Protein AF-A0A4Q4VT59-F1 (afdb_monomer)

Radius of gyration: 18.09 Å; Cα contacts (8 Å, |Δi|>4): 186; chains: 1; bounding box: 45×35×47 Å

Sequence (153 aa):
MHVLPLGYLKALKRHYEKRGMLLIADEAQTGVGRNGDIMTIMHEGVIHRVCTEKDYCFYTTHVNDPLPAAVGDKVLEVAIHDNLIWLHRRHPGEGSLMAGVEIVADRDTKAPAIELAQRLADRAYELGVWANLPAHPAFSGTLRIAPPITITR

Mean predicted aligned error: 8.21 Å

Structure (mmCIF, N/CA/C/O backbone):
data_AF-A0A4Q4VT59-F1
#
_entry.id   AF-A0A4Q4VT59-F1
#
loop_
_atom_site.group_PDB
_atom_site.id
_atom_site.type_symbol
_atom_site.label_atom_id
_atom_site.label_alt_id
_atom_site.label_comp_id
_atom_site.label_asym_id
_atom_site.label_entity_id
_atom_site.label_seq_id
_atom_site.pdbx_PDB_ins_code
_atom_site.Cartn_x
_atom_site.Cartn_y
_atom_site.Cartn_z
_atom_site.occupancy
_atom_site.B_iso_or_equiv
_atom_site.auth_seq_id
_atom_site.auth_comp_id
_atom_site.auth_asym_id
_atom_site.auth_atom_id
_atom_site.pdbx_PDB_model_num
ATOM 1 N N . MET A 1 1 ? -1.684 -4.677 -10.946 1.00 53.00 1 MET A N 1
ATOM 2 C CA . MET A 1 1 ? -2.237 -4.268 -9.617 1.00 53.00 1 MET A CA 1
ATOM 3 C C . MET A 1 1 ? -3.716 -3.936 -9.764 1.00 53.00 1 MET A C 1
ATOM 5 O O . MET A 1 1 ? -4.044 -2.983 -10.458 1.00 53.00 1 MET A O 1
ATOM 9 N N . HIS A 1 2 ? -4.615 -4.723 -9.169 1.00 63.25 2 HIS A N 1
ATOM 10 C CA . HIS A 1 2 ? -6.057 -4.504 -9.321 1.00 63.25 2 HIS A CA 1
ATOM 11 C C . HIS A 1 2 ? -6.594 -3.567 -8.238 1.00 63.25 2 HIS A C 1
ATOM 13 O O . HIS A 1 2 ? -6.478 -3.855 -7.049 1.00 63.25 2 HIS A O 1
ATOM 19 N N . VAL A 1 3 ? -7.204 -2.459 -8.657 1.00 72.94 3 VAL A N 1
ATOM 20 C CA . VAL A 1 3 ? -8.032 -1.630 -7.774 1.00 72.94 3 VAL A CA 1
ATOM 21 C C . VAL A 1 3 ? -9.364 -2.348 -7.573 1.00 72.94 3 VAL A C 1
ATOM 23 O O . VAL A 1 3 ? -9.945 -2.864 -8.530 1.00 72.94 3 VAL A O 1
ATOM 26 N N . LEU A 1 4 ? -9.838 -2.410 -6.328 1.00 76.88 4 LEU A N 1
ATOM 27 C CA . LEU A 1 4 ? -11.121 -3.036 -6.021 1.00 76.88 4 LEU A CA 1
ATOM 28 C C . LEU A 1 4 ? -12.260 -2.293 -6.743 1.00 76.88 4 LEU A C 1
ATOM 30 O O . LEU A 1 4 ? -12.280 -1.060 -6.727 1.00 76.88 4 LEU A O 1
ATOM 34 N N . PRO A 1 5 ? -13.228 -3.006 -7.347 1.00 81.94 5 PRO A N 1
ATOM 35 C CA . PRO A 1 5 ? -14.402 -2.370 -7.929 1.00 81.94 5 PRO A CA 1
ATOM 36 C C . PRO A 1 5 ? -15.185 -1.564 -6.889 1.00 81.94 5 PRO A C 1
ATOM 38 O O . PRO A 1 5 ? -15.247 -1.934 -5.712 1.00 81.94 5 PRO A O 1
ATOM 41 N N . LEU A 1 6 ? -15.843 -0.493 -7.336 1.00 77.69 6 LEU A N 1
ATOM 42 C CA . LEU A 1 6 ? -16.653 0.353 -6.463 1.00 77.69 6 LEU A CA 1
ATOM 43 C C . LEU A 1 6 ? -17.716 -0.475 -5.717 1.00 77.69 6 LEU A C 1
ATOM 45 O O . LEU A 1 6 ? -18.456 -1.251 -6.323 1.00 77.69 6 LEU A O 1
ATOM 49 N N . GLY A 1 7 ? -17.803 -0.308 -4.394 1.00 77.12 7 GLY A N 1
ATOM 50 C CA . GLY A 1 7 ? -18.779 -1.004 -3.555 1.00 77.12 7 GLY A CA 1
ATOM 51 C C . GLY A 1 7 ? -18.428 -2.458 -3.214 1.00 77.12 7 GLY A C 1
ATOM 52 O O . GLY A 1 7 ? -19.201 -3.107 -2.499 1.00 77.12 7 GLY A O 1
ATOM 53 N N . TYR A 1 8 ? -17.272 -2.968 -3.656 1.00 82.44 8 TYR A N 1
ATOM 54 C CA . TYR A 1 8 ? -16.779 -4.297 -3.285 1.00 82.44 8 TYR A CA 1
ATOM 55 C C . TYR A 1 8 ? -16.643 -4.442 -1.762 1.00 82.44 8 TYR A C 1
ATOM 57 O O . TYR A 1 8 ? -17.190 -5.375 -1.172 1.00 82.44 8 TYR A O 1
ATOM 65 N N . LEU A 1 9 ? -16.000 -3.476 -1.094 1.00 79.94 9 LEU A N 1
ATOM 66 C CA . LEU A 1 9 ? -15.811 -3.494 0.363 1.00 79.94 9 LEU A CA 1
ATOM 67 C C . LEU A 1 9 ? -17.145 -3.394 1.116 1.00 79.94 9 LEU A C 1
ATOM 69 O O . LEU A 1 9 ? -17.364 -4.098 2.104 1.00 79.94 9 LEU A O 1
ATOM 73 N N . LYS A 1 10 ? -18.093 -2.600 0.602 1.00 79.44 10 LYS A N 1
ATOM 74 C CA . LYS A 1 10 ? -19.461 -2.527 1.136 1.00 79.44 10 LYS A CA 1
ATOM 75 C C . LYS A 1 10 ? -20.199 -3.864 1.021 1.00 79.44 10 LYS A C 1
ATOM 77 O O . LYS A 1 10 ? -20.945 -4.247 1.925 1.00 79.44 10 LYS A O 1
ATOM 82 N N . ALA A 1 11 ? -20.032 -4.585 -0.088 1.00 84.19 11 ALA A N 1
ATOM 83 C CA . ALA A 1 11 ? -20.585 -5.929 -0.246 1.00 84.19 11 ALA A CA 1
ATOM 84 C C . ALA A 1 11 ? -19.936 -6.918 0.734 1.00 84.19 11 ALA A C 1
ATOM 86 O O . ALA A 1 11 ? -20.655 -7.644 1.425 1.00 84.19 11 ALA A O 1
ATOM 87 N N . LEU A 1 12 ? -18.609 -6.875 0.866 1.00 83.88 12 LEU A N 1
ATOM 88 C CA . LEU A 1 12 ? -17.850 -7.714 1.789 1.00 83.88 12 LEU A CA 1
ATOM 89 C C . LEU A 1 12 ? -18.305 -7.516 3.243 1.00 83.88 12 LEU A C 1
ATOM 91 O O . LEU A 1 12 ? -18.649 -8.491 3.913 1.00 83.88 12 LEU A O 1
ATOM 95 N N . LYS A 1 13 ? -18.438 -6.262 3.703 1.00 82.19 13 LYS A N 1
ATOM 96 C CA . LYS A 1 13 ? -18.921 -5.938 5.057 1.00 82.19 13 LYS A CA 1
ATOM 97 C C . LYS A 1 13 ? -20.278 -6.570 5.362 1.00 82.19 13 LYS A C 1
ATOM 99 O O . LYS A 1 13 ? -20.435 -7.195 6.409 1.00 82.19 13 LYS A O 1
ATOM 104 N N . ARG A 1 14 ? -21.237 -6.475 4.433 1.00 82.75 14 ARG A N 1
ATOM 105 C CA . ARG A 1 14 ? -22.578 -7.071 4.596 1.00 82.75 14 ARG A CA 1
ATOM 106 C C . ARG A 1 14 ? -22.525 -8.589 4.747 1.00 82.75 14 ARG A C 1
ATOM 108 O O . ARG A 1 14 ? -23.319 -9.170 5.483 1.00 82.75 14 ARG A O 1
ATOM 115 N N . HIS A 1 15 ? -21.612 -9.254 4.045 1.00 87.88 15 HIS A N 1
ATOM 116 C CA . HIS A 1 15 ? -21.435 -10.699 4.176 1.00 87.88 15 HIS A CA 1
ATOM 117 C C . HIS A 1 15 ? -20.803 -11.100 5.509 1.00 87.88 15 HIS A C 1
ATOM 119 O O . HIS A 1 15 ? -21.153 -12.160 6.030 1.00 87.88 15 HIS A O 1
ATOM 125 N N . TYR A 1 16 ? -19.915 -10.272 6.052 1.00 84.19 16 TYR A N 1
ATOM 126 C CA . TYR A 1 16 ? -19.271 -10.505 7.342 1.00 84.19 16 TYR A CA 1
ATOM 127 C C . TYR A 1 16 ? -20.262 -10.308 8.493 1.00 84.19 16 TYR A C 1
ATOM 129 O O . TYR A 1 16 ? -20.369 -11.170 9.361 1.00 84.19 16 TYR A O 1
ATOM 137 N N . GLU A 1 17 ? -21.080 -9.251 8.441 1.00 83.44 17 GLU A N 1
ATOM 138 C CA . GLU A 1 17 ? -22.139 -8.989 9.430 1.00 83.44 17 GLU A CA 1
ATOM 139 C C . GLU A 1 17 ? -23.135 -10.142 9.539 1.00 83.44 17 GLU A C 1
ATOM 141 O O . GLU A 1 17 ? -23.422 -10.605 10.638 1.00 83.44 17 GLU A O 1
ATOM 146 N N . LYS A 1 18 ? -23.601 -10.671 8.398 1.00 91.44 18 LYS A N 1
ATOM 147 C CA . LYS A 1 18 ? -24.506 -11.834 8.357 1.00 91.44 18 LYS A CA 1
ATOM 148 C C . LYS A 1 18 ? -23.938 -13.079 9.044 1.00 91.44 18 LYS A C 1
ATOM 150 O O . LYS A 1 18 ? -24.696 -13.988 9.360 1.00 91.44 18 LYS A O 1
ATOM 155 N N . ARG A 1 19 ? -22.618 -13.142 9.221 1.00 94.50 19 ARG A N 1
ATOM 156 C CA . ARG A 1 19 ? -21.892 -14.276 9.802 1.00 94.50 19 ARG A CA 1
ATOM 157 C C . ARG A 1 19 ? -21.354 -13.979 11.202 1.00 94.50 19 ARG A C 1
ATOM 159 O O . ARG A 1 19 ? -20.652 -14.816 11.751 1.00 94.50 19 ARG A O 1
ATOM 166 N N . GLY A 1 20 ? -21.639 -12.799 11.762 1.00 87.62 20 GLY A N 1
ATOM 167 C CA . GLY A 1 20 ? -21.060 -12.370 13.038 1.00 87.62 20 GLY A CA 1
ATOM 168 C C . GLY A 1 20 ? -19.537 -12.190 12.990 1.00 87.62 20 GLY A C 1
ATOM 169 O O . GLY A 1 20 ? -18.877 -12.320 14.015 1.00 87.62 20 GLY A O 1
ATOM 170 N N . MET A 1 21 ? -18.965 -11.924 11.810 1.00 83.56 21 MET A N 1
ATOM 171 C CA . MET A 1 21 ? -17.520 -11.777 11.605 1.00 83.56 21 MET A CA 1
ATOM 172 C C . MET A 1 21 ? -17.090 -10.306 11.581 1.00 83.56 21 MET A C 1
ATOM 174 O O . MET A 1 21 ? -17.821 -9.429 11.114 1.00 83.56 21 MET A O 1
ATOM 178 N N . LEU A 1 22 ? -15.859 -10.048 12.028 1.00 76.44 22 LEU A N 1
ATOM 179 C CA . LEU A 1 22 ? -15.222 -8.733 11.960 1.00 76.44 22 LEU A CA 1
ATOM 180 C C . LEU A 1 22 ? -14.544 -8.525 10.605 1.00 76.44 22 LEU A C 1
ATOM 182 O O . LEU A 1 22 ? -13.832 -9.403 10.121 1.00 76.44 22 LEU A O 1
ATOM 186 N N . LEU A 1 23 ? -14.752 -7.351 10.004 1.00 77.44 23 LEU A N 1
ATOM 187 C CA . LEU A 1 23 ? -13.973 -6.900 8.853 1.00 77.44 23 LEU A CA 1
ATOM 188 C C . LEU A 1 23 ? -12.811 -6.053 9.369 1.00 77.44 23 LEU A C 1
ATOM 190 O O . LEU A 1 23 ? -13.042 -5.001 9.961 1.00 77.44 23 LEU A O 1
ATOM 194 N N . ILE A 1 24 ? -11.590 -6.515 9.123 1.00 76.56 24 ILE A N 1
ATOM 195 C CA . ILE A 1 24 ? -10.359 -5.784 9.416 1.00 76.56 24 ILE A CA 1
ATOM 196 C C . ILE A 1 24 ? -9.791 -5.311 8.080 1.00 76.56 24 ILE A C 1
ATOM 198 O O . ILE A 1 24 ? -9.626 -6.118 7.164 1.00 76.56 24 ILE A O 1
ATOM 202 N N . ALA A 1 25 ? -9.518 -4.014 7.966 1.00 77.25 25 ALA A N 1
ATOM 203 C CA . ALA A 1 25 ? -8.787 -3.449 6.842 1.00 77.25 25 ALA A CA 1
ATOM 204 C C . ALA A 1 25 ? -7.369 -3.114 7.295 1.00 77.25 25 ALA A C 1
ATOM 206 O O . ALA A 1 25 ? -7.182 -2.306 8.204 1.00 77.25 25 ALA A O 1
ATOM 207 N N . ASP A 1 26 ? -6.384 -3.755 6.673 1.00 78.06 26 ASP A N 1
ATOM 208 C CA . ASP A 1 26 ? -4.983 -3.437 6.907 1.00 78.06 26 ASP A CA 1
ATOM 209 C C . ASP A 1 26 ? -4.555 -2.301 5.980 1.00 78.06 26 ASP A C 1
ATOM 211 O O . ASP A 1 26 ? -4.453 -2.454 4.763 1.00 78.06 26 ASP A O 1
ATOM 215 N N . GLU A 1 27 ? -4.338 -1.142 6.584 1.00 78.38 27 GLU A N 1
ATOM 216 C CA . GLU A 1 27 ? -4.004 0.098 5.898 1.00 78.38 27 GLU A CA 1
ATOM 217 C C . GLU A 1 27 ? -2.574 0.555 6.185 1.00 78.38 27 GLU A C 1
ATOM 219 O O . GLU A 1 27 ? -2.257 1.734 6.038 1.00 78.38 27 GLU A O 1
ATOM 224 N N . ALA A 1 28 ? -1.679 -0.373 6.542 1.00 77.44 28 ALA A N 1
ATOM 225 C CA . ALA A 1 28 ? -0.264 -0.062 6.738 1.00 77.44 28 ALA A CA 1
ATOM 226 C C . ALA A 1 28 ? 0.362 0.650 5.521 1.00 77.44 28 ALA A C 1
ATOM 228 O O . ALA A 1 28 ? 1.234 1.502 5.677 1.00 77.44 28 ALA A O 1
ATOM 229 N N . GLN A 1 29 ? -0.099 0.332 4.304 1.00 77.00 29 GLN A N 1
ATOM 230 C CA . GLN A 1 29 ? 0.387 0.969 3.077 1.00 77.00 29 GLN A CA 1
ATOM 231 C C . GLN A 1 29 ? -0.488 2.139 2.605 1.00 77.00 29 GLN A C 1
ATOM 233 O O . GLN A 1 29 ? 0.031 3.090 2.023 1.00 77.00 29 GLN A O 1
ATOM 238 N N . THR A 1 30 ? -1.807 2.043 2.777 1.00 80.31 30 THR A N 1
ATOM 239 C CA . THR A 1 30 ? -2.804 2.927 2.148 1.00 80.31 30 THR A CA 1
ATOM 240 C C . THR A 1 30 ? -3.326 4.028 3.069 1.00 80.31 30 THR A C 1
ATOM 242 O O . THR A 1 30 ? -3.992 4.946 2.593 1.00 80.31 30 THR A O 1
ATOM 245 N N . GLY A 1 31 ? -3.029 3.959 4.366 1.00 80.50 31 GLY A N 1
ATOM 246 C CA . GLY A 1 31 ? -3.421 4.966 5.342 1.00 80.50 31 GLY A CA 1
ATOM 247 C C . GLY A 1 31 ? -2.528 6.208 5.341 1.00 80.50 31 GLY A C 1
ATOM 248 O O . GLY A 1 31 ? -1.674 6.414 4.476 1.00 80.50 31 GLY A O 1
ATOM 249 N N . VAL A 1 32 ? -2.731 7.044 6.353 1.00 81.94 32 VAL A N 1
ATOM 250 C CA . VAL A 1 32 ? -1.976 8.269 6.653 1.00 81.94 32 VAL A CA 1
ATOM 251 C C . VAL A 1 32 ? -1.921 9.250 5.474 1.00 81.94 32 VAL A C 1
ATOM 253 O O . VAL A 1 32 ? -0.869 9.777 5.118 1.00 81.94 32 VAL A O 1
ATOM 256 N N . GLY A 1 33 ? -3.061 9.487 4.819 1.00 78.50 33 GLY A N 1
ATOM 257 C CA . GLY A 1 33 ? -3.155 10.483 3.743 1.00 78.50 33 GLY A CA 1
ATOM 258 C C . GLY A 1 33 ? -2.657 10.020 2.379 1.00 78.50 33 GLY A C 1
ATOM 259 O O . GLY A 1 33 ? -2.743 10.782 1.419 1.00 78.50 33 GLY A O 1
ATOM 260 N N . ARG A 1 34 ? -2.163 8.783 2.262 1.00 83.19 34 ARG A N 1
ATOM 261 C CA . ARG A 1 34 ? -1.580 8.236 1.029 1.00 83.19 34 ARG A CA 1
ATOM 262 C C . ARG A 1 34 ? -2.496 8.350 -0.192 1.00 83.19 34 ARG A C 1
ATOM 264 O O . ARG A 1 34 ? -2.005 8.578 -1.296 1.00 83.19 34 ARG A O 1
ATOM 271 N N . ASN A 1 35 ? -3.800 8.179 0.011 1.00 79.88 35 ASN A N 1
ATOM 272 C CA . ASN A 1 35 ? -4.816 8.199 -1.042 1.00 79.88 35 ASN A CA 1
ATOM 273 C C . ASN A 1 35 ? -5.783 9.394 -0.927 1.00 79.88 35 ASN A C 1
ATOM 275 O O . ASN A 1 35 ? -6.887 9.333 -1.453 1.00 79.88 35 ASN A O 1
ATOM 279 N N . GLY A 1 36 ? -5.395 10.470 -0.232 1.00 76.62 36 GLY A N 1
ATOM 280 C CA . GLY A 1 36 ? -6.201 11.695 -0.109 1.00 76.62 36 GLY A CA 1
ATOM 281 C C . GLY A 1 36 ? -7.100 11.777 1.131 1.00 76.62 36 GLY A C 1
ATOM 282 O O . GLY A 1 36 ? -7.475 12.880 1.534 1.00 76.62 36 GLY A O 1
ATOM 283 N N . ASP A 1 37 ? -7.395 10.653 1.782 1.00 76.94 37 ASP A N 1
ATOM 284 C CA . ASP A 1 37 ? -8.020 10.587 3.108 1.00 76.94 37 ASP A CA 1
ATOM 285 C C . ASP A 1 37 ? -7.055 10.016 4.150 1.00 76.94 37 ASP A C 1
ATOM 287 O O . ASP A 1 37 ? -6.077 9.346 3.810 1.00 76.94 37 ASP A O 1
ATOM 291 N N . ILE A 1 38 ? -7.334 10.273 5.436 1.00 76.69 38 ILE A N 1
ATOM 292 C CA . ILE A 1 38 ? -6.507 9.750 6.531 1.00 76.69 38 ILE A CA 1
ATOM 293 C C . ILE A 1 38 ? -6.405 8.226 6.467 1.00 76.69 38 ILE A C 1
ATOM 295 O O . ILE A 1 38 ? -5.309 7.715 6.617 1.00 76.69 38 ILE A O 1
ATOM 299 N N . MET A 1 39 ? -7.494 7.527 6.137 1.00 80.12 39 MET A N 1
ATOM 300 C CA . MET A 1 39 ? -7.520 6.093 5.832 1.00 80.12 39 MET A CA 1
ATOM 301 C C . MET A 1 39 ? -8.329 5.879 4.546 1.00 80.12 39 MET A C 1
ATOM 303 O O . MET A 1 39 ? -9.365 6.516 4.357 1.00 80.12 39 MET A O 1
ATOM 307 N N . THR A 1 40 ? -7.890 4.989 3.659 1.00 77.44 40 THR A N 1
ATOM 308 C CA . THR A 1 40 ? -8.515 4.752 2.343 1.00 77.44 40 THR A CA 1
ATOM 309 C C . THR A 1 40 ? -9.891 4.106 2.455 1.00 77.44 40 THR A C 1
ATOM 311 O O . THR A 1 40 ? -10.761 4.342 1.619 1.00 77.44 40 THR A O 1
ATOM 314 N N . ILE A 1 41 ? -10.142 3.327 3.508 1.00 75.69 41 ILE A N 1
ATOM 315 C CA . ILE A 1 41 ? -11.445 2.716 3.781 1.00 75.69 41 ILE A CA 1
ATOM 316 C C . ILE A 1 41 ? -12.547 3.772 3.958 1.00 75.69 41 ILE A C 1
ATOM 318 O O . ILE A 1 41 ? -13.725 3.486 3.743 1.00 75.69 41 ILE A O 1
ATOM 322 N N . MET A 1 42 ? -12.167 5.012 4.277 1.00 73.94 42 MET A N 1
ATOM 323 C CA . MET A 1 42 ? -13.074 6.153 4.379 1.00 73.94 42 MET A CA 1
ATOM 324 C C . MET A 1 42 ? -13.630 6.594 3.020 1.00 73.94 42 MET A C 1
ATOM 326 O O . MET A 1 42 ? -14.630 7.301 2.984 1.00 73.94 42 MET A O 1
ATOM 330 N N . HIS A 1 43 ? -13.067 6.144 1.895 1.00 76.06 43 HIS A N 1
ATOM 331 C CA . HIS A 1 43 ? -13.654 6.403 0.577 1.00 76.06 43 HIS A CA 1
ATOM 332 C C . HIS A 1 43 ? -15.031 5.723 0.424 1.00 76.06 43 HIS A C 1
ATOM 334 O O . HIS A 1 43 ? -15.851 6.125 -0.401 1.00 76.06 43 HIS A O 1
ATOM 340 N N . GLU A 1 44 ? -15.326 4.708 1.242 1.00 73.88 44 GLU A N 1
ATOM 341 C CA . GLU A 1 44 ? -16.643 4.084 1.312 1.00 73.88 44 GLU A CA 1
ATOM 342 C C . GLU A 1 44 ? -17.550 4.864 2.277 1.00 73.88 44 GLU A C 1
ATOM 344 O O . GLU A 1 44 ? -17.413 4.782 3.499 1.00 73.88 44 GLU A O 1
ATOM 349 N N . GLY A 1 45 ? -18.544 5.582 1.743 1.00 69.12 45 GLY A N 1
ATOM 350 C CA . GLY A 1 45 ? -19.349 6.539 2.521 1.00 69.12 45 GLY A CA 1
ATOM 351 C C . GLY A 1 45 ? -20.083 5.975 3.751 1.00 69.12 45 GLY A C 1
ATOM 352 O O . GLY A 1 45 ? -20.368 6.714 4.688 1.00 69.12 45 GLY A O 1
ATOM 353 N N . VAL A 1 46 ? -20.369 4.667 3.797 1.00 63.94 46 VAL A N 1
ATOM 354 C CA . VAL A 1 46 ? -20.942 4.028 5.002 1.00 63.94 46 VAL A CA 1
ATOM 355 C C . VAL A 1 46 ? -19.902 3.895 6.114 1.00 63.94 46 VAL A C 1
ATOM 357 O O . VAL A 1 46 ? -20.239 4.080 7.280 1.00 63.94 46 VAL A O 1
ATOM 360 N N . ILE A 1 47 ? -18.657 3.578 5.760 1.00 66.00 47 ILE A N 1
ATOM 361 C CA . ILE A 1 47 ? -17.563 3.400 6.716 1.00 66.00 47 ILE A CA 1
ATOM 362 C C . ILE A 1 47 ? -17.119 4.767 7.228 1.00 66.00 47 ILE A C 1
ATOM 364 O O . ILE A 1 47 ? -17.033 4.944 8.439 1.00 66.00 47 ILE A O 1
ATOM 368 N N . HIS A 1 48 ? -16.991 5.749 6.328 1.00 66.00 48 HIS A N 1
ATOM 369 C CA . HIS A 1 48 ? -16.737 7.143 6.690 1.00 66.00 48 HIS A CA 1
ATOM 370 C C . HIS A 1 48 ? -17.704 7.644 7.763 1.00 66.00 48 HIS A C 1
ATOM 372 O O . HIS A 1 48 ? -17.278 8.068 8.832 1.00 66.00 48 HIS A O 1
ATOM 378 N N . ARG A 1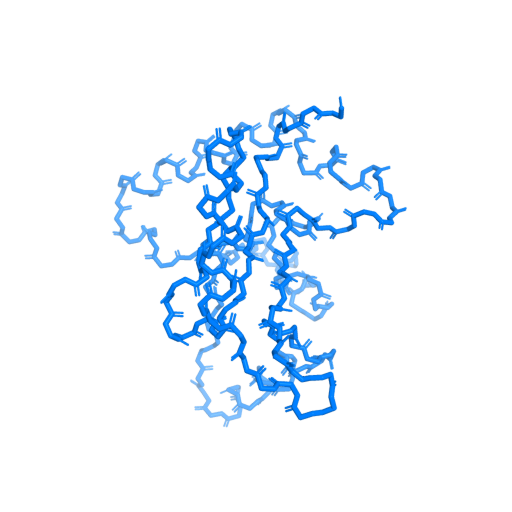 49 ? -19.016 7.511 7.514 1.00 66.69 49 ARG A N 1
ATOM 379 C CA . ARG A 1 49 ? -20.051 7.979 8.440 1.00 66.69 49 ARG A CA 1
ATOM 380 C C . ARG A 1 49 ? -19.942 7.323 9.816 1.00 66.69 49 ARG A C 1
ATOM 382 O O . ARG A 1 49 ? -19.975 8.022 10.819 1.00 66.69 49 ARG A O 1
ATOM 389 N N . VAL A 1 50 ? -19.806 5.996 9.867 1.00 65.69 50 VAL A N 1
ATOM 390 C CA . VAL A 1 50 ? -19.732 5.263 11.143 1.00 65.69 50 VAL A CA 1
ATOM 391 C C . VAL A 1 50 ? -18.477 5.641 11.931 1.00 65.69 50 VAL A C 1
ATOM 393 O O . VAL A 1 50 ? -18.553 5.777 13.148 1.00 65.69 50 VAL A O 1
ATOM 396 N N . CYS A 1 51 ? -17.342 5.829 11.257 1.00 63.84 51 CYS A N 1
ATOM 397 C CA . CYS A 1 51 ? -16.109 6.302 11.882 1.00 63.84 51 CYS A CA 1
ATOM 398 C C . CYS A 1 51 ? -16.270 7.703 12.470 1.00 63.84 51 CYS A C 1
ATOM 400 O O . CYS A 1 51 ? -15.920 7.916 13.626 1.00 63.84 51 CYS A O 1
ATOM 402 N N . THR A 1 52 ? -16.860 8.631 11.713 1.00 63.62 52 THR A N 1
ATOM 403 C CA . THR A 1 52 ? -17.118 9.999 12.177 1.00 63.62 52 THR A CA 1
ATOM 404 C C . THR A 1 52 ? -18.089 10.037 13.358 1.00 63.62 52 THR A C 1
ATOM 406 O O . THR A 1 52 ? -17.828 10.726 14.335 1.00 63.62 52 THR A O 1
ATOM 409 N N . GLU A 1 53 ? -19.191 9.283 13.307 1.00 67.56 53 GLU A N 1
ATOM 410 C CA . GLU A 1 53 ? -20.197 9.246 14.384 1.00 67.56 53 GLU A CA 1
ATOM 411 C C . GLU A 1 53 ? -19.659 8.649 15.692 1.00 67.56 53 GLU A C 1
ATOM 413 O O . GLU A 1 53 ? -20.163 8.968 16.767 1.00 67.56 53 GLU A O 1
ATOM 418 N N . LYS A 1 54 ? -18.669 7.754 15.605 1.00 66.88 54 LYS A N 1
ATOM 419 C CA . LYS A 1 54 ? -18.131 7.010 16.752 1.00 66.88 54 LYS A CA 1
ATOM 420 C C . LYS A 1 54 ? -16.753 7.476 17.211 1.00 66.88 54 LYS A C 1
ATOM 422 O O . LYS A 1 54 ? -16.182 6.811 18.070 1.00 66.88 54 LYS A O 1
ATOM 427 N N . ASP A 1 55 ? -16.228 8.550 16.621 1.00 57.59 55 ASP A N 1
ATOM 428 C CA . ASP A 1 55 ? -14.845 9.008 16.810 1.00 57.59 55 ASP A CA 1
ATOM 429 C C . ASP A 1 55 ? -13.831 7.851 16.681 1.00 57.59 55 ASP A C 1
ATOM 431 O O . ASP A 1 55 ? -12.927 7.658 17.491 1.00 57.59 55 ASP A O 1
ATOM 435 N N . TYR A 1 56 ? -14.058 6.988 15.683 1.00 56.69 56 TYR A N 1
ATOM 436 C CA . TYR A 1 56 ? -13.350 5.721 15.521 1.00 56.69 56 TYR A CA 1
ATOM 437 C C . TYR A 1 56 ? -12.413 5.767 14.317 1.00 56.69 56 TYR A C 1
ATOM 439 O O . TYR A 1 56 ? -12.855 5.959 13.182 1.00 56.69 56 TYR A O 1
ATOM 447 N N . CYS A 1 57 ? 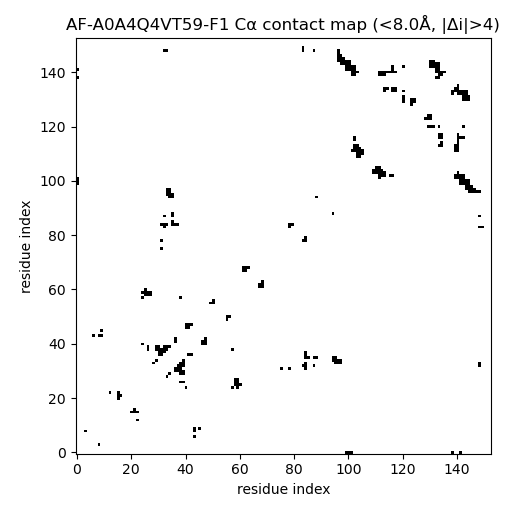-11.126 5.512 14.548 1.00 56.00 57 CYS A N 1
ATOM 448 C CA . CYS A 1 57 ? -10.120 5.396 13.498 1.00 56.00 57 CYS A CA 1
ATOM 449 C C . CYS A 1 57 ? -9.740 3.921 13.288 1.00 56.00 57 CYS A C 1
ATOM 451 O O . CYS A 1 57 ? -9.397 3.221 14.240 1.00 56.00 57 CYS A O 1
ATOM 453 N N . PHE A 1 58 ? -9.795 3.435 12.045 1.00 60.53 58 PHE A N 1
ATOM 454 C CA . PHE A 1 58 ? -9.264 2.113 11.703 1.00 60.53 58 PHE A CA 1
ATOM 455 C C . PHE A 1 58 ? -7.755 2.227 11.574 1.00 60.53 58 PHE A C 1
ATOM 457 O O . PHE A 1 58 ? -7.295 2.832 10.619 1.00 60.53 58 PHE A O 1
ATOM 464 N N . TYR A 1 59 ? -6.995 1.654 12.502 1.00 54.97 59 TYR A N 1
ATOM 465 C CA . TYR A 1 59 ? -5.539 1.576 12.402 1.00 54.97 59 TYR A CA 1
ATOM 466 C C . TYR A 1 59 ? -5.068 0.119 12.443 1.00 54.97 59 TYR A C 1
ATOM 468 O O . TYR A 1 59 ? -5.672 -0.730 13.096 1.00 54.97 59 TYR A O 1
ATOM 476 N N . THR A 1 60 ? -4.022 -0.157 11.664 1.00 59.03 60 THR A N 1
ATOM 477 C CA . THR A 1 60 ? -3.435 -1.482 11.390 1.00 59.03 60 THR A CA 1
ATOM 478 C C . THR A 1 60 ? -3.008 -2.250 12.655 1.00 59.03 60 THR A C 1
ATOM 480 O O . THR A 1 60 ? -2.837 -1.677 13.725 1.00 59.03 60 THR A O 1
ATOM 483 N N . THR A 1 61 ? -2.770 -3.558 12.524 1.00 52.84 61 THR A N 1
ATOM 484 C CA . THR A 1 61 ? -2.435 -4.521 13.593 1.00 52.84 61 THR A CA 1
ATOM 485 C C . THR A 1 61 ? -1.147 -4.234 14.375 1.00 52.84 61 THR A C 1
ATOM 487 O O . THR A 1 61 ? -0.890 -4.886 15.385 1.00 52.84 61 THR A O 1
ATOM 490 N N . HIS A 1 62 ? -0.328 -3.273 13.943 1.00 56.59 62 HIS A N 1
ATOM 491 C CA . HIS A 1 62 ? 0.942 -2.943 14.595 1.00 56.59 62 HIS A CA 1
ATOM 492 C C . HIS A 1 62 ? 0.791 -2.252 15.966 1.00 56.59 62 HIS A C 1
ATOM 494 O O . HIS A 1 62 ? 1.766 -2.187 16.704 1.00 56.59 62 HIS A O 1
ATOM 500 N N . VAL A 1 63 ? -0.408 -1.796 16.353 1.00 56.91 63 VAL A N 1
ATOM 501 C CA . VAL A 1 63 ? -0.651 -1.127 17.653 1.00 56.91 63 VAL A CA 1
ATOM 502 C C . VAL A 1 63 ? -0.636 -2.048 18.875 1.00 56.91 63 VAL A C 1
ATOM 504 O O . VAL A 1 63 ? -0.605 -1.555 19.998 1.00 56.91 63 VAL A O 1
ATOM 507 N N . ASN A 1 64 ? -0.632 -3.373 18.691 1.00 63.78 64 ASN A N 1
ATOM 508 C CA . ASN A 1 64 ? -0.451 -4.288 19.825 1.00 63.78 64 ASN A CA 1
ATOM 509 C C . ASN A 1 64 ? 0.971 -4.226 20.408 1.00 63.78 64 ASN A C 1
ATOM 511 O O . ASN A 1 64 ? 1.186 -4.698 21.523 1.00 63.78 64 ASN A O 1
ATOM 515 N N . ASP A 1 65 ? 1.925 -3.651 19.673 1.00 75.44 65 ASP A N 1
ATOM 516 C CA . ASP A 1 65 ? 3.265 -3.360 20.166 1.00 75.44 65 ASP A CA 1
ATOM 517 C C . ASP A 1 65 ? 3.353 -1.865 20.549 1.00 75.44 65 ASP A C 1
ATOM 519 O O . ASP A 1 65 ? 3.026 -0.995 19.730 1.00 75.44 65 ASP A O 1
ATOM 523 N N . PRO A 1 66 ? 3.774 -1.532 21.786 1.00 80.31 66 PRO A N 1
ATOM 524 C CA . PRO A 1 66 ? 3.840 -0.150 22.253 1.00 80.31 66 PRO A CA 1
ATOM 525 C C . PRO A 1 66 ? 4.806 0.726 21.442 1.00 80.31 66 PRO A C 1
ATOM 527 O O . PRO A 1 66 ? 4.599 1.937 21.361 1.00 80.31 66 PRO A O 1
ATOM 530 N N . LEU A 1 67 ? 5.846 0.153 20.825 1.00 82.38 67 LEU A N 1
ATOM 531 C CA . LEU A 1 67 ? 6.829 0.933 20.076 1.00 82.38 67 LEU A CA 1
ATOM 532 C C . LEU A 1 67 ? 6.284 1.406 18.711 1.00 82.38 67 LEU A C 1
ATOM 534 O O . LEU A 1 67 ? 6.297 2.615 18.466 1.00 82.38 67 LEU A O 1
ATOM 538 N N . PRO A 1 68 ? 5.752 0.535 17.830 1.00 79.56 68 PRO A N 1
ATOM 539 C CA . PRO A 1 68 ? 5.051 0.969 16.625 1.00 79.56 68 PRO A CA 1
ATOM 540 C C . PRO A 1 68 ? 3.862 1.886 16.913 1.00 79.56 68 PRO A C 1
ATOM 542 O O . PRO A 1 68 ? 3.613 2.793 16.121 1.00 79.56 68 PRO A O 1
ATOM 545 N N . ALA A 1 69 ? 3.156 1.698 18.036 1.00 78.94 69 ALA A N 1
ATOM 546 C CA . ALA A 1 69 ? 2.075 2.595 18.439 1.00 78.94 69 ALA A CA 1
ATOM 547 C C . ALA A 1 69 ? 2.585 4.025 18.692 1.00 78.94 69 ALA A C 1
ATOM 549 O O . ALA A 1 69 ? 2.049 4.968 18.116 1.00 78.94 69 ALA A O 1
ATOM 550 N N . ALA A 1 70 ? 3.658 4.187 19.473 1.00 84.31 70 ALA A N 1
ATOM 551 C CA . ALA A 1 70 ? 4.251 5.498 19.747 1.00 84.31 70 ALA A CA 1
ATOM 552 C C . ALA A 1 70 ? 4.810 6.174 18.481 1.00 84.31 70 ALA A C 1
ATOM 554 O O . ALA A 1 70 ? 4.663 7.381 18.290 1.00 84.31 70 ALA A O 1
ATOM 555 N N . VAL A 1 71 ? 5.425 5.398 17.582 1.00 84.81 71 VAL A N 1
ATOM 556 C CA . VAL A 1 71 ? 5.893 5.913 16.286 1.00 84.81 71 VAL A CA 1
ATOM 557 C C . VAL A 1 71 ? 4.712 6.351 15.419 1.00 84.81 71 VAL A C 1
ATOM 559 O O . VAL A 1 71 ? 4.755 7.429 14.830 1.00 84.81 71 VAL A O 1
ATOM 562 N N . GLY A 1 72 ? 3.654 5.541 15.356 1.00 81.94 72 GLY A N 1
ATOM 563 C CA . GLY A 1 72 ? 2.434 5.864 14.621 1.00 81.94 72 GLY A CA 1
ATOM 564 C C . GLY A 1 72 ? 1.772 7.145 15.124 1.00 81.94 72 GLY A C 1
ATOM 565 O O . GLY A 1 72 ? 1.407 7.994 14.311 1.00 81.94 72 GLY A O 1
ATOM 566 N N . ASP A 1 73 ? 1.695 7.318 16.444 1.00 85.06 73 ASP A N 1
ATOM 567 C CA . ASP A 1 73 ? 1.180 8.532 17.080 1.00 85.06 73 ASP A CA 1
ATOM 568 C C . ASP A 1 73 ? 2.005 9.764 16.685 1.00 85.06 73 ASP A C 1
ATOM 570 O O . ASP A 1 73 ? 1.458 10.763 16.218 1.00 85.06 73 ASP A O 1
ATOM 574 N N . LYS A 1 74 ? 3.343 9.666 16.722 1.00 89.94 74 LYS A N 1
ATOM 575 C CA . LYS A 1 74 ? 4.190 10.790 16.307 1.00 89.94 74 LYS A CA 1
ATOM 576 C C . LYS A 1 74 ? 4.048 11.131 14.822 1.00 89.94 74 LYS A C 1
ATOM 578 O O . LYS A 1 74 ? 4.0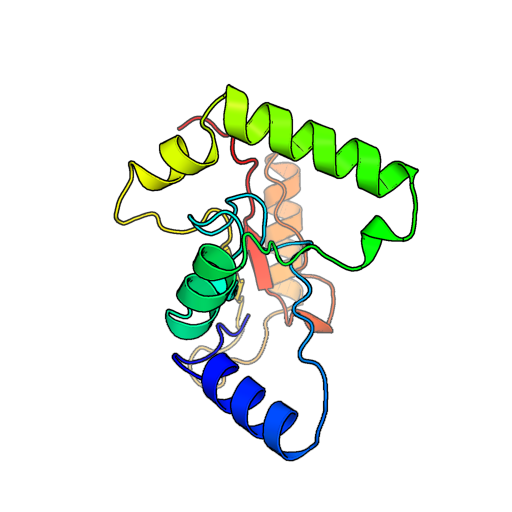75 12.306 14.454 1.00 89.94 74 LYS A O 1
ATOM 583 N N . VAL A 1 75 ? 3.894 10.124 13.961 1.00 85.94 75 VAL A N 1
ATOM 584 C CA . VAL A 1 75 ? 3.640 10.328 12.525 1.00 85.94 75 VAL A CA 1
ATOM 585 C C . VAL A 1 75 ? 2.317 11.066 12.310 1.00 85.94 75 VAL A C 1
ATOM 587 O O . VAL A 1 75 ? 2.266 11.990 11.496 1.00 85.94 75 VAL A O 1
ATOM 590 N N . LEU A 1 76 ? 1.267 10.693 13.045 1.00 84.50 76 LEU A N 1
ATOM 591 C CA . LEU A 1 76 ? -0.023 11.381 13.003 1.00 84.50 76 LEU A CA 1
ATOM 592 C C . LEU A 1 76 ? 0.087 12.828 13.489 1.00 84.50 76 LEU A C 1
ATOM 594 O O . LEU A 1 76 ? -0.425 13.724 12.820 1.00 84.50 76 LEU A O 1
ATOM 598 N N . GLU A 1 77 ? 0.794 13.065 14.595 1.00 87.31 77 GLU A N 1
ATOM 599 C CA . GLU A 1 77 ? 1.032 14.408 15.131 1.00 87.31 77 GLU A CA 1
ATOM 600 C C . GLU A 1 77 ? 1.680 15.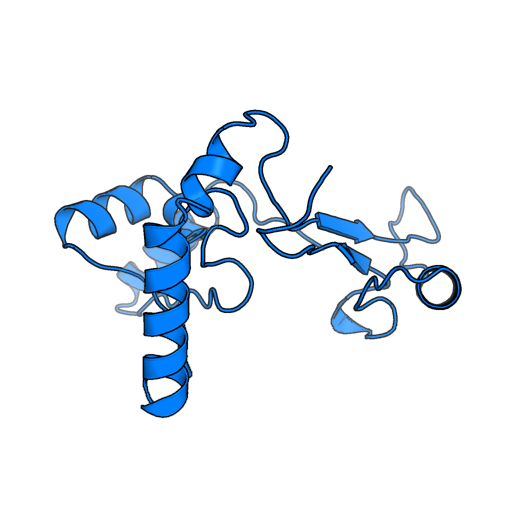317 14.078 1.00 87.31 77 GLU A C 1
ATOM 602 O O . GLU A 1 77 ? 1.168 16.401 13.805 1.00 87.31 77 GLU A O 1
ATOM 607 N N . VAL A 1 78 ? 2.753 14.854 13.425 1.00 87.81 78 VAL A N 1
ATOM 608 C CA . VAL A 1 78 ? 3.438 15.604 12.358 1.00 87.81 78 VAL A CA 1
ATOM 609 C C . VAL A 1 78 ? 2.517 15.828 11.158 1.00 87.81 78 VAL A C 1
ATOM 611 O O . VAL A 1 78 ? 2.428 16.943 10.648 1.00 87.81 78 VAL A O 1
ATOM 614 N N . ALA A 1 79 ? 1.792 14.796 10.716 1.00 84.06 79 ALA A N 1
ATOM 615 C CA . ALA A 1 79 ? 0.896 14.903 9.566 1.00 84.06 79 ALA A CA 1
ATOM 616 C C . ALA A 1 79 ? -0.236 15.921 9.782 1.00 84.06 79 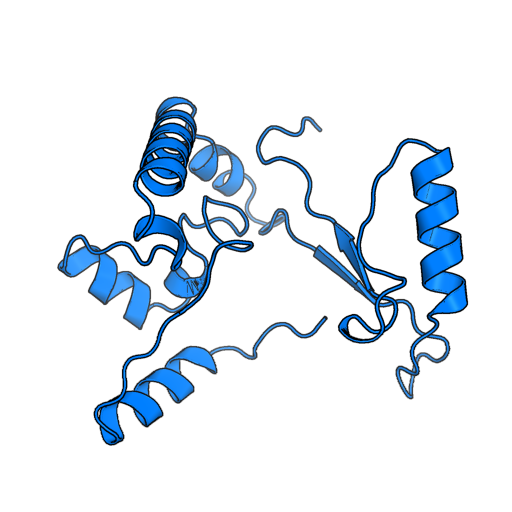ALA A C 1
ATOM 618 O O . ALA A 1 79 ? -0.617 16.620 8.837 1.00 84.06 79 ALA A O 1
ATOM 619 N N . ILE A 1 80 ? -0.759 16.006 11.009 1.00 84.25 80 ILE A N 1
ATOM 620 C CA . ILE A 1 80 ? -1.778 16.981 11.410 1.00 84.25 80 ILE A CA 1
ATOM 621 C C . ILE A 1 80 ? -1.156 18.373 11.552 1.00 84.25 80 ILE A C 1
ATOM 623 O O . ILE A 1 80 ? -1.673 19.319 10.960 1.00 84.25 80 ILE A O 1
ATOM 627 N N . HIS A 1 81 ? -0.047 18.494 12.289 1.00 88.31 81 HIS A N 1
ATOM 628 C CA . HIS A 1 81 ? 0.646 19.761 12.535 1.00 88.31 81 HIS A CA 1
ATOM 629 C C . HIS A 1 81 ? 1.039 20.463 11.227 1.00 88.31 81 HIS A C 1
ATOM 631 O O . HIS A 1 81 ? 0.734 21.640 11.037 1.00 88.31 81 HIS A O 1
ATOM 637 N N . ASP A 1 82 ? 1.634 19.722 10.290 1.00 88.12 82 ASP A N 1
ATOM 638 C CA . ASP A 1 82 ? 2.104 20.256 9.006 1.00 88.12 82 ASP A CA 1
ATOM 639 C C . ASP A 1 82 ? 1.011 20.260 7.922 1.00 88.12 82 ASP A C 1
ATOM 641 O O . ASP A 1 82 ? 1.255 20.626 6.770 1.00 88.12 82 ASP A O 1
ATOM 645 N N . ASN A 1 83 ? -0.220 19.868 8.271 1.00 85.06 83 ASN A N 1
ATOM 646 C CA . ASN A 1 83 ? -1.376 19.849 7.377 1.00 85.06 83 ASN A CA 1
ATOM 647 C C . ASN A 1 83 ? -1.154 19.018 6.090 1.00 85.06 83 ASN A C 1
ATOM 649 O O . ASN A 1 83 ? -1.706 19.335 5.030 1.00 85.06 83 ASN A O 1
ATOM 653 N N . LEU A 1 84 ? -0.344 17.953 6.170 1.00 83.62 84 LEU A N 1
ATOM 654 C CA . LEU A 1 84 ? 0.162 17.199 5.011 1.00 83.62 84 LEU A CA 1
ATOM 655 C C . LEU A 1 84 ? -0.966 16.545 4.203 1.00 83.62 84 LEU A C 1
ATOM 657 O O . LEU A 1 84 ? -0.958 16.566 2.972 1.00 83.62 84 LEU A O 1
ATOM 661 N N . ILE A 1 85 ? -1.983 16.022 4.890 1.00 78.56 85 ILE A N 1
ATOM 662 C CA . ILE A 1 85 ? -3.135 15.365 4.255 1.00 78.56 85 ILE A CA 1
ATOM 663 C C . ILE A 1 85 ? -3.988 16.391 3.496 1.00 78.56 85 ILE A C 1
ATOM 665 O O . ILE A 1 85 ? -4.419 16.155 2.368 1.00 78.56 85 ILE A O 1
ATOM 669 N N . TRP A 1 86 ? -4.214 17.566 4.086 1.00 71.44 86 TRP A N 1
ATOM 670 C CA . TRP A 1 86 ? -5.014 18.617 3.454 1.00 71.44 86 TRP A CA 1
ATOM 671 C C . TRP A 1 86 ? -4.267 19.248 2.279 1.00 71.44 86 TRP A C 1
ATOM 673 O O . TRP A 1 86 ? -4.871 19.529 1.246 1.00 71.44 86 TRP A O 1
ATOM 683 N N . LEU A 1 87 ? -2.949 19.446 2.404 1.00 69.25 87 LEU A N 1
ATOM 684 C CA . LEU A 1 87 ? -2.092 19.863 1.292 1.00 69.25 87 LEU A CA 1
ATOM 685 C C . LEU A 1 87 ? -2.205 18.890 0.118 1.00 69.25 87 LEU A C 1
ATOM 687 O O . LEU A 1 87 ? -2.377 19.338 -1.012 1.00 69.25 87 LEU A O 1
ATOM 691 N N . HIS A 1 88 ? -2.234 17.584 0.381 1.00 71.94 88 HIS A N 1
ATOM 692 C CA . HIS A 1 88 ? -2.460 16.598 -0.668 1.00 71.94 88 HIS A CA 1
ATOM 693 C C . HIS A 1 88 ? -3.865 16.710 -1.306 1.00 71.94 88 HIS A C 1
ATOM 695 O O . HIS A 1 88 ? -3.991 16.633 -2.527 1.00 71.94 88 HIS A O 1
ATOM 701 N N . ARG A 1 89 ? -4.919 17.004 -0.525 1.00 68.19 89 ARG A N 1
ATOM 702 C CA . ARG A 1 89 ? -6.292 17.222 -1.042 1.00 68.19 89 ARG A CA 1
ATOM 703 C C . ARG A 1 89 ? -6.474 18.492 -1.886 1.00 68.19 89 ARG A C 1
ATOM 705 O O . ARG A 1 89 ? -7.444 18.565 -2.638 1.00 68.19 89 ARG A O 1
ATOM 712 N N . ARG A 1 90 ? -5.585 19.493 -1.788 1.00 57.84 90 ARG A N 1
ATOM 713 C CA . ARG A 1 90 ? -5.677 20.770 -2.542 1.00 57.84 90 ARG A CA 1
ATOM 714 C C . ARG A 1 90 ? -5.533 20.616 -4.058 1.00 57.84 90 ARG A C 1
ATOM 716 O O . ARG A 1 90 ? -5.828 21.571 -4.773 1.00 57.84 90 ARG A O 1
ATOM 723 N N . HIS A 1 91 ? -5.112 19.451 -4.547 1.00 55.34 91 HIS A N 1
ATOM 724 C CA . HIS A 1 91 ? -4.951 19.162 -5.972 1.00 55.34 91 HIS A CA 1
ATOM 725 C C . HIS A 1 91 ? -6.026 18.169 -6.458 1.00 55.34 91 HIS A C 1
ATOM 727 O O . HIS A 1 91 ? -5.745 16.982 -6.640 1.00 55.34 91 HIS A O 1
ATOM 733 N N . PRO A 1 92 ? -7.281 18.624 -6.659 1.00 38.22 92 PRO A N 1
ATOM 734 C CA . PRO A 1 92 ? -8.352 17.776 -7.167 1.00 38.22 92 PRO A CA 1
ATOM 735 C C . PRO A 1 92 ? -8.030 17.340 -8.605 1.00 38.22 92 PRO A C 1
ATOM 737 O O . PRO A 1 92 ? -8.065 18.146 -9.530 1.00 38.22 92 PRO A O 1
ATOM 740 N N . GLY A 1 93 ? -7.681 16.061 -8.775 1.00 45.97 93 GLY A N 1
ATOM 741 C CA . GLY A 1 93 ? -7.302 15.449 -10.058 1.00 45.97 93 GLY A CA 1
ATOM 742 C C . GLY A 1 93 ? -6.058 14.551 -9.989 1.00 45.97 93 GLY A C 1
ATOM 743 O O . GLY A 1 93 ? -5.935 13.631 -10.788 1.00 45.97 93 GLY A O 1
ATOM 744 N N . GLU A 1 94 ? -5.188 14.747 -8.992 1.00 51.81 94 GLU A N 1
ATOM 745 C CA . GLU A 1 94 ? -3.943 13.981 -8.762 1.00 51.81 94 GLU A CA 1
ATOM 746 C C . GLU A 1 94 ? -4.100 12.999 -7.575 1.00 51.81 94 GLU A C 1
ATOM 748 O O . GLU A 1 94 ? -3.220 12.852 -6.731 1.00 51.81 94 GLU A O 1
ATOM 753 N N . GLY A 1 95 ? -5.283 12.382 -7.466 1.00 60.88 95 GLY A N 1
ATOM 754 C CA . GLY A 1 95 ? -5.902 11.880 -6.225 1.00 60.88 95 GLY A CA 1
ATOM 755 C C . GLY A 1 95 ? -5.294 10.666 -5.508 1.00 60.88 95 GLY A C 1
ATOM 756 O O . GLY A 1 95 ? -6.023 9.977 -4.801 1.00 60.88 95 GLY A O 1
ATOM 757 N N . SER A 1 96 ? -4.008 10.368 -5.665 1.00 71.12 96 SER A N 1
ATOM 758 C CA . SER A 1 96 ? -3.312 9.379 -4.834 1.00 71.12 96 SER A CA 1
ATOM 759 C C . SER A 1 96 ? -1.798 9.483 -5.019 1.00 71.12 96 SER A C 1
ATOM 761 O O . SER A 1 96 ? -1.304 9.515 -6.145 1.00 71.12 96 SER A O 1
ATOM 763 N N . LEU A 1 97 ? -1.036 9.440 -3.921 1.00 80.56 97 LEU A N 1
ATOM 764 C CA . LEU A 1 97 ? 0.422 9.245 -3.948 1.00 80.56 97 LEU A CA 1
ATOM 765 C C . LEU A 1 97 ? 0.792 7.757 -3.995 1.00 80.56 97 LEU A C 1
ATOM 7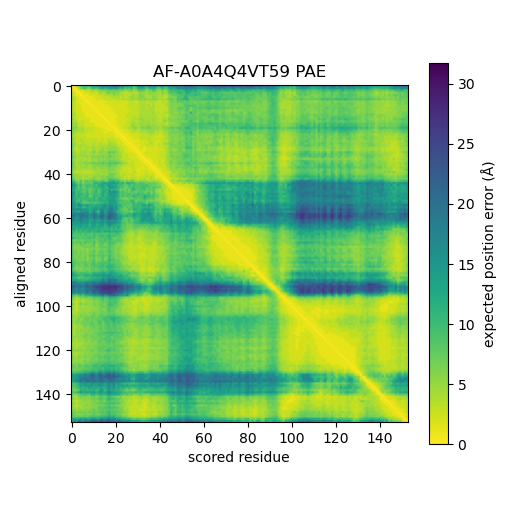67 O O . LEU A 1 97 ? 1.814 7.346 -3.438 1.00 80.56 97 LEU A O 1
ATOM 771 N N . MET A 1 98 ? -0.058 6.932 -4.597 1.00 81.56 98 MET A N 1
ATOM 772 C CA . MET A 1 98 ? 0.171 5.518 -4.837 1.00 81.56 98 MET A CA 1
ATOM 773 C C . MET A 1 98 ? -0.331 5.138 -6.226 1.00 81.56 98 MET A C 1
ATOM 775 O O . MET A 1 98 ? -1.529 5.097 -6.490 1.00 81.56 98 MET A O 1
ATOM 779 N N . ALA A 1 99 ? 0.599 4.783 -7.102 1.00 81.25 99 ALA A N 1
ATOM 780 C CA . ALA A 1 99 ? 0.294 4.262 -8.424 1.00 81.25 99 ALA A CA 1
ATOM 781 C C . ALA A 1 99 ? 1.018 2.936 -8.668 1.00 81.25 99 ALA A C 1
ATOM 783 O O . ALA A 1 99 ? 2.083 2.660 -8.106 1.00 81.25 99 ALA A O 1
ATOM 784 N N . GLY A 1 100 ? 0.426 2.112 -9.529 1.00 83.94 100 GLY A N 1
ATOM 785 C CA . GLY A 1 100 ? 1.024 0.884 -10.033 1.00 83.94 100 GLY A CA 1
ATOM 786 C C . GLY A 1 100 ? 1.023 0.893 -11.555 1.00 83.94 100 GLY A C 1
ATOM 787 O O . GLY A 1 100 ? -0.009 1.173 -12.162 1.00 83.94 100 GLY A O 1
ATOM 788 N N . VAL A 1 101 ? 2.160 0.572 -12.167 1.00 87.19 101 VAL A N 1
ATOM 789 C CA . VAL A 1 101 ? 2.287 0.384 -13.617 1.00 87.19 101 VAL A CA 1
ATOM 790 C C . VAL A 1 101 ? 2.618 -1.075 -13.876 1.00 87.19 101 VAL A C 1
ATOM 792 O O . VAL A 1 101 ? 3.688 -1.552 -13.509 1.00 87.19 101 VAL A O 1
ATOM 795 N N . GLU A 1 102 ? 1.681 -1.795 -14.479 1.00 89.06 102 GLU A N 1
ATOM 796 C CA . GLU A 1 102 ? 1.857 -3.204 -14.817 1.00 89.06 102 GLU A CA 1
ATOM 797 C C . GLU A 1 102 ? 2.542 -3.339 -16.176 1.00 89.06 102 GLU A C 1
ATOM 799 O O . GLU A 1 102 ? 2.049 -2.821 -17.182 1.00 89.06 102 GLU A O 1
ATOM 804 N N . ILE A 1 103 ? 3.693 -4.012 -16.200 1.00 90.62 103 ILE A N 1
ATOM 805 C CA . ILE A 1 103 ? 4.457 -4.238 -17.425 1.00 90.62 103 ILE A CA 1
ATOM 806 C C . ILE A 1 103 ? 4.024 -5.579 -18.018 1.00 90.62 103 ILE A C 1
ATOM 808 O O . ILE A 1 103 ? 4.265 -6.640 -17.442 1.00 90.62 103 ILE A O 1
ATOM 812 N N . VAL A 1 104 ? 3.378 -5.523 -19.182 1.00 92.50 104 VAL A N 1
ATOM 813 C CA . VAL A 1 104 ? 2.835 -6.695 -19.881 1.00 92.50 104 VAL A CA 1
ATOM 814 C C . VAL A 1 104 ? 3.591 -6.955 -21.181 1.00 92.50 104 VAL A C 1
ATOM 816 O O . VAL A 1 104 ? 3.996 -6.020 -21.870 1.00 92.50 104 VAL A O 1
ATOM 819 N N . ALA A 1 105 ? 3.777 -8.230 -21.512 1.00 93.00 105 ALA A N 1
ATOM 820 C CA . ALA A 1 105 ? 4.370 -8.681 -22.770 1.00 93.00 105 ALA A CA 1
ATOM 821 C C . ALA A 1 105 ? 3.380 -8.547 -23.931 1.00 93.00 105 ALA A C 1
ATOM 823 O O . ALA A 1 105 ? 3.782 -8.336 -25.071 1.00 93.00 105 ALA A O 1
ATOM 824 N N . ASP A 1 106 ? 2.086 -8.654 -23.625 1.00 93.88 106 ASP A N 1
ATOM 825 C CA . ASP A 1 106 ? 1.009 -8.642 -24.600 1.00 93.88 106 ASP A CA 1
ATOM 826 C C . ASP A 1 106 ? -0.177 -7.812 -24.090 1.00 93.88 106 ASP A C 1
ATOM 828 O O . ASP A 1 106 ? -0.590 -7.896 -22.927 1.00 93.88 106 ASP A O 1
ATOM 832 N N . ARG A 1 107 ? -0.711 -6.956 -24.965 1.00 91.19 107 ARG A N 1
ATOM 833 C CA . ARG A 1 107 ? -1.735 -5.972 -24.600 1.00 9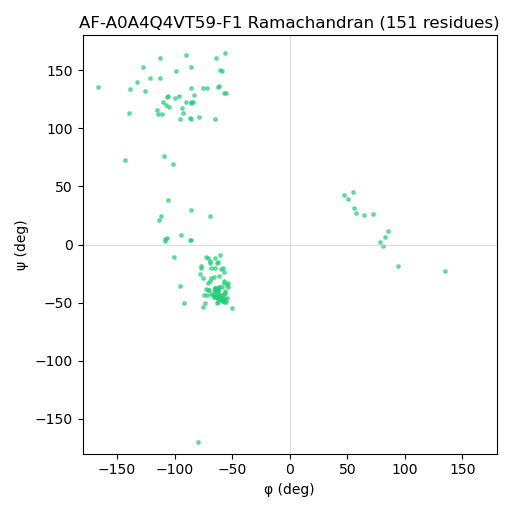1.19 107 ARG A CA 1
ATOM 834 C C . ARG A 1 107 ? -3.124 -6.592 -24.467 1.00 91.19 107 ARG A C 1
ATOM 836 O O . ARG A 1 107 ? -3.925 -6.026 -23.720 1.00 91.19 107 ARG A O 1
ATOM 843 N N . ASP A 1 108 ? -3.404 -7.701 -25.135 1.00 93.81 108 ASP A N 1
ATOM 844 C CA . ASP A 1 108 ? -4.738 -8.299 -25.180 1.00 93.81 108 ASP A CA 1
ATOM 845 C C . ASP A 1 108 ? -4.906 -9.331 -24.064 1.00 93.81 108 ASP A C 1
ATOM 847 O O . ASP A 1 108 ? -5.833 -9.250 -23.260 1.00 93.81 108 ASP A O 1
ATOM 851 N N . THR A 1 109 ? -3.947 -10.244 -23.947 1.00 93.00 109 THR A N 1
ATOM 852 C CA . THR A 1 109 ? -3.894 -11.296 -22.924 1.00 93.00 109 THR A CA 1
ATOM 853 C C . THR A 1 109 ? -3.446 -10.789 -21.556 1.00 93.00 109 THR A C 1
ATOM 855 O O . THR A 1 109 ? -3.681 -11.465 -20.557 1.00 93.00 109 THR A O 1
ATOM 858 N N . LYS A 1 110 ? -2.798 -9.614 -21.496 1.00 89.44 110 LYS A N 1
ATOM 859 C CA . LYS A 1 110 ? -2.168 -9.062 -20.281 1.00 89.44 110 LYS A CA 1
ATOM 860 C C . LYS A 1 110 ? -1.109 -9.988 -19.672 1.00 89.44 110 LYS A C 1
ATOM 862 O O . LYS A 1 110 ? -0.866 -9.935 -18.471 1.00 89.44 110 LYS A O 1
ATOM 867 N N . ALA A 1 111 ? -0.466 -10.829 -20.486 1.00 90.44 111 ALA A N 1
ATOM 868 C CA . ALA A 1 111 ? 0.609 -11.696 -20.016 1.00 90.44 111 ALA A CA 1
ATOM 869 C C . ALA A 1 111 ? 1.737 -10.859 -19.367 1.00 90.44 111 ALA A C 1
ATOM 871 O O . ALA A 1 111 ? 2.185 -9.887 -19.981 1.00 90.44 111 ALA A O 1
ATOM 872 N N . PRO A 1 112 ? 2.211 -11.194 -18.153 1.00 89.25 112 PRO A N 1
ATOM 873 C CA . PRO A 1 112 ? 3.172 -10.364 -17.428 1.00 89.25 112 PRO A CA 1
ATOM 874 C C . PRO A 1 112 ? 4.571 -10.425 -18.057 1.00 89.25 112 PRO A C 1
ATOM 876 O O . PRO A 1 112 ? 5.089 -11.501 -18.350 1.00 89.25 112 PRO A O 1
ATOM 879 N N . ALA A 1 113 ? 5.220 -9.270 -18.212 1.00 90.88 113 ALA A N 1
ATOM 880 C CA . ALA A 1 113 ? 6.589 -9.149 -18.721 1.00 90.88 113 ALA A CA 1
ATOM 881 C C . ALA A 1 113 ? 7.586 -8.919 -17.573 1.00 90.88 113 ALA A C 1
ATOM 883 O O . ALA A 1 113 ? 8.166 -7.842 -17.432 1.00 90.88 113 ALA A O 1
ATOM 884 N N . ILE A 1 114 ? 7.786 -9.949 -16.746 1.00 88.50 114 ILE A N 1
ATOM 885 C CA . ILE A 1 114 ? 8.561 -9.868 -15.493 1.00 88.50 114 ILE A CA 1
ATOM 886 C C . ILE A 1 114 ? 10.014 -9.434 -15.738 1.00 88.50 114 ILE A C 1
ATOM 888 O O . ILE A 1 114 ? 10.504 -8.521 -15.078 1.00 88.50 114 ILE A O 1
ATOM 892 N N . GLU A 1 115 ? 10.697 -10.039 -16.713 1.00 89.44 115 GLU A N 1
ATOM 893 C CA . GLU A 1 115 ? 12.100 -9.714 -17.010 1.00 89.44 115 GLU A CA 1
ATOM 894 C C . GLU A 1 115 ? 12.273 -8.267 -17.488 1.00 89.44 115 GLU A C 1
ATOM 896 O O . GLU A 1 115 ? 13.215 -7.578 -17.096 1.00 89.44 115 GLU A O 1
ATOM 901 N N . LEU A 1 116 ? 11.339 -7.775 -18.309 1.00 90.81 116 LEU A N 1
ATOM 902 C CA . LEU A 1 116 ? 11.340 -6.382 -18.749 1.00 90.81 116 LEU A CA 1
ATOM 903 C C . LEU A 1 116 ? 11.069 -5.439 -17.574 1.00 90.81 116 LEU A C 1
ATOM 905 O O . LEU A 1 116 ? 11.762 -4.435 -17.437 1.00 90.81 116 LEU A O 1
ATOM 909 N N . ALA A 1 117 ? 10.099 -5.768 -16.717 1.00 89.69 117 ALA A N 1
ATOM 910 C CA . ALA A 1 117 ? 9.795 -4.989 -15.522 1.00 89.69 117 ALA A CA 1
ATOM 911 C C . ALA A 1 117 ? 11.021 -4.857 -14.607 1.00 89.69 117 ALA A C 1
ATOM 913 O O . ALA A 1 117 ? 11.306 -3.766 -14.113 1.00 89.69 117 ALA A O 1
ATOM 914 N N . GLN A 1 118 ? 11.769 -5.951 -14.430 1.00 88.00 118 GLN A N 1
ATOM 915 C CA . GLN A 1 118 ? 12.991 -5.964 -13.634 1.00 88.00 118 GLN A CA 1
ATOM 916 C C . GLN A 1 118 ? 14.058 -5.047 -14.236 1.00 88.00 118 GLN A C 1
ATOM 918 O O . GLN A 1 118 ? 14.544 -4.147 -13.558 1.00 88.00 118 GLN A O 1
ATOM 923 N N . ARG A 1 119 ? 14.333 -5.181 -15.539 1.00 90.81 119 ARG A N 1
ATOM 924 C CA . ARG A 1 119 ? 15.295 -4.317 -16.243 1.00 90.81 119 ARG A CA 1
ATOM 925 C C . ARG A 1 119 ? 14.924 -2.836 -16.175 1.00 90.81 119 ARG A C 1
ATOM 927 O O . ARG A 1 119 ? 15.807 -1.987 -16.091 1.00 90.81 119 ARG A O 1
ATOM 934 N N . LEU A 1 120 ? 13.630 -2.515 -16.237 1.00 90.50 120 LEU A N 1
ATOM 935 C CA . LEU A 1 120 ? 13.148 -1.140 -16.102 1.00 90.50 120 LEU A CA 1
ATOM 936 C C . LEU A 1 120 ? 13.407 -0.585 -14.699 1.00 90.50 120 LEU A C 1
ATOM 938 O O . LEU A 1 120 ? 13.841 0.559 -14.585 1.00 90.50 120 LEU A O 1
ATOM 942 N N . ALA A 1 121 ? 13.179 -1.372 -13.646 1.00 88.12 121 ALA A N 1
ATOM 943 C CA . ALA A 1 121 ? 13.486 -0.932 -12.288 1.00 88.12 121 ALA A CA 1
ATOM 944 C C . ALA A 1 121 ? 14.983 -0.836 -12.011 1.00 88.12 121 ALA A C 1
ATOM 946 O O . ALA A 1 121 ? 15.395 0.134 -11.383 1.00 88.12 121 ALA A O 1
ATOM 947 N N . ASP A 1 122 ? 15.791 -1.771 -12.514 1.00 89.50 122 ASP A N 1
ATOM 948 C CA . ASP A 1 122 ? 17.251 -1.692 -12.398 1.00 89.50 122 ASP A CA 1
ATOM 949 C C . ASP A 1 122 ? 17.758 -0.408 -13.060 1.00 89.50 122 ASP A C 1
ATOM 951 O O . ASP A 1 122 ? 18.498 0.369 -12.456 1.00 89.50 122 ASP A O 1
ATOM 955 N N . ARG A 1 123 ? 17.259 -0.104 -14.265 1.00 92.19 123 ARG A N 1
ATOM 956 C CA . ARG A 1 123 ? 17.613 1.134 -14.957 1.00 92.19 123 ARG A CA 1
ATOM 957 C C . ARG A 1 123 ? 17.123 2.384 -14.225 1.00 92.19 123 ARG A C 1
ATOM 959 O O . ARG A 1 123 ? 17.836 3.383 -14.193 1.00 92.19 123 ARG A O 1
ATOM 966 N N . ALA A 1 124 ? 15.918 2.358 -13.657 1.00 90.25 124 ALA A N 1
ATOM 967 C CA . ALA A 1 124 ? 15.413 3.464 -12.847 1.00 90.25 124 ALA A CA 1
ATOM 968 C C . ALA A 1 124 ? 16.315 3.697 -11.626 1.00 90.25 124 ALA A C 1
ATOM 970 O O . ALA A 1 124 ? 16.681 4.839 -11.348 1.00 90.25 124 ALA A O 1
ATOM 971 N N . TYR A 1 125 ? 16.737 2.619 -10.962 1.00 89.50 125 TYR A N 1
ATOM 972 C CA . TYR A 1 125 ? 17.619 2.670 -9.803 1.00 89.50 125 TYR A CA 1
ATOM 973 C C . TYR A 1 125 ? 18.989 3.264 -10.148 1.00 89.50 125 TYR A C 1
ATOM 975 O O . TYR A 1 125 ? 19.451 4.168 -9.455 1.00 89.50 125 TYR A O 1
ATOM 983 N N . GLU A 1 126 ? 19.599 2.846 -11.262 1.00 93.19 126 GLU A N 1
ATOM 984 C CA . GLU A 1 126 ? 20.845 3.440 -11.776 1.00 93.19 126 GLU A CA 1
ATOM 985 C C . GLU A 1 126 ? 20.730 4.949 -12.041 1.00 93.19 126 GLU A C 1
ATOM 987 O O . GLU A 1 126 ? 21.708 5.683 -11.918 1.00 93.19 126 GLU A O 1
ATOM 992 N N . LEU A 1 127 ? 19.537 5.416 -12.414 1.00 94.25 127 LEU A N 1
ATOM 993 C CA . LEU A 1 127 ? 19.235 6.827 -12.655 1.00 94.25 127 LEU A CA 1
ATOM 994 C C . LEU A 1 127 ? 18.839 7.588 -11.376 1.00 94.25 127 LEU A C 1
ATOM 996 O O . LEU A 1 127 ? 1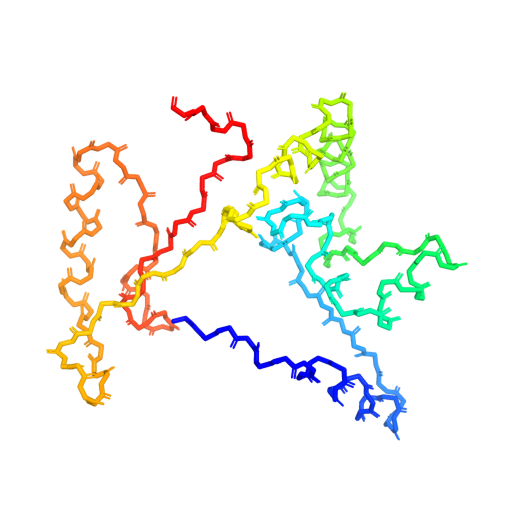8.498 8.767 -11.452 1.00 94.25 127 LEU A O 1
ATOM 1000 N N . GLY A 1 128 ? 18.877 6.939 -10.208 1.00 90.19 128 GLY A N 1
ATOM 1001 C CA . GLY A 1 128 ? 18.541 7.540 -8.916 1.00 90.19 128 GLY A CA 1
ATOM 1002 C C . GLY A 1 128 ? 17.048 7.530 -8.573 1.00 90.19 128 GLY A C 1
ATOM 1003 O O . GLY A 1 128 ? 16.638 8.185 -7.617 1.00 90.19 128 GLY A O 1
ATOM 1004 N N . VAL A 1 129 ? 16.224 6.793 -9.322 1.00 87.94 129 VAL A N 1
ATOM 1005 C CA . VAL A 1 129 ? 14.784 6.655 -9.074 1.00 87.94 129 VAL A CA 1
ATOM 1006 C C . VAL A 1 129 ? 14.483 5.267 -8.533 1.00 87.94 129 VAL A C 1
ATOM 1008 O O . VAL A 1 129 ? 14.691 4.256 -9.198 1.00 87.94 129 VAL A O 1
ATOM 1011 N N . TRP A 1 130 ? 13.913 5.201 -7.333 1.00 82.38 130 TRP A N 1
ATOM 1012 C CA . TRP A 1 130 ? 13.544 3.922 -6.740 1.00 82.38 130 TRP A CA 1
ATOM 1013 C C . TRP A 1 130 ? 12.075 3.572 -7.003 1.00 82.38 130 TRP A C 1
ATOM 1015 O O . TRP A 1 130 ? 11.167 4.149 -6.404 1.00 82.38 130 TRP A O 1
ATOM 1025 N N . ALA A 1 131 ? 11.846 2.593 -7.882 1.00 76.25 131 ALA A N 1
ATOM 1026 C CA . ALA A 1 131 ? 10.540 1.984 -8.133 1.00 76.25 131 ALA A CA 1
ATOM 1027 C C . ALA A 1 131 ? 10.570 0.509 -7.704 1.00 76.25 131 ALA A C 1
ATOM 1029 O O . ALA A 1 131 ? 11.323 -0.297 -8.245 1.00 76.25 131 ALA A O 1
ATOM 1030 N N . ASN A 1 132 ? 9.769 0.158 -6.699 1.00 69.50 132 ASN A N 1
ATOM 1031 C CA . ASN A 1 132 ? 9.804 -1.160 -6.058 1.00 69.50 132 ASN A CA 1
ATOM 1032 C C . ASN A 1 132 ? 8.861 -2.183 -6.726 1.00 69.50 132 ASN A C 1
ATOM 1034 O O . ASN A 1 132 ? 7.880 -1.801 -7.365 1.00 69.50 132 ASN A O 1
ATOM 1038 N N . LEU A 1 133 ? 9.115 -3.469 -6.426 1.00 64.44 133 LEU A N 1
ATOM 1039 C CA . LEU A 1 133 ? 8.259 -4.660 -6.626 1.00 64.44 133 LEU A CA 1
ATOM 1040 C C . LEU A 1 133 ? 8.188 -5.398 -7.990 1.00 64.44 133 LEU A C 1
ATOM 1042 O O . LEU A 1 133 ? 7.417 -6.359 -8.051 1.00 64.44 133 LEU A O 1
ATOM 1046 N N . PRO A 1 134 ? 8.970 -5.113 -9.049 1.00 60.69 134 PRO A N 1
ATOM 1047 C CA . PRO A 1 1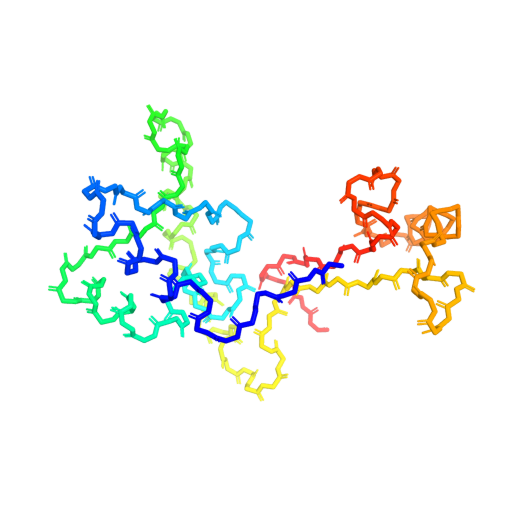34 ? 8.786 -5.834 -10.316 1.00 60.69 134 PRO A CA 1
ATOM 1048 C C . PRO A 1 134 ? 9.207 -7.310 -10.265 1.00 60.69 134 PRO A C 1
ATOM 1050 O O . PRO A 1 134 ? 8.601 -8.133 -10.946 1.00 60.69 134 PRO A O 1
ATOM 1053 N N . ALA A 1 135 ? 10.214 -7.653 -9.454 1.00 55.41 135 ALA A N 1
ATOM 1054 C CA . ALA A 1 135 ? 10.804 -8.996 -9.413 1.00 55.41 135 ALA A CA 1
ATOM 1055 C C . ALA A 1 135 ? 9.970 -10.035 -8.657 1.00 55.41 135 ALA A C 1
ATOM 1057 O O . ALA A 1 135 ? 10.194 -11.235 -8.807 1.00 55.41 135 ALA A O 1
ATOM 1058 N N . HIS A 1 136 ? 9.055 -9.605 -7.786 1.00 67.44 136 HIS A N 1
ATOM 1059 C CA . HIS A 1 136 ? 8.368 -10.547 -6.915 1.00 67.44 136 HIS A CA 1
ATOM 1060 C C . HIS A 1 136 ? 7.147 -11.135 -7.647 1.00 67.44 136 HIS A C 1
ATOM 1062 O O . HIS A 1 136 ? 6.252 -10.375 -8.032 1.00 67.44 136 HIS A O 1
ATOM 1068 N N . PRO A 1 137 ? 7.051 -12.472 -7.804 1.00 65.31 137 PRO A N 1
ATOM 1069 C CA . PRO A 1 137 ? 6.022 -13.116 -8.628 1.00 65.31 137 PRO A CA 1
ATOM 1070 C C . PRO A 1 137 ? 4.586 -12.718 -8.264 1.00 65.31 137 PRO A C 1
ATOM 1072 O O . PRO A 1 137 ? 3.753 -12.531 -9.146 1.00 65.31 137 PRO A O 1
ATOM 1075 N N . ALA A 1 138 ? 4.307 -12.492 -6.974 1.00 70.25 138 ALA A N 1
ATOM 1076 C CA . ALA A 1 138 ? 2.988 -12.045 -6.510 1.00 70.25 138 ALA A CA 1
ATOM 1077 C C . ALA A 1 138 ? 2.550 -10.663 -7.044 1.00 70.25 138 ALA A C 1
ATOM 1079 O O . ALA A 1 138 ? 1.371 -10.334 -6.957 1.00 70.25 138 ALA A O 1
ATOM 1080 N N . PHE A 1 139 ? 3.462 -9.860 -7.604 1.00 71.56 139 PHE A N 1
ATOM 1081 C CA . PHE A 1 139 ? 3.157 -8.542 -8.172 1.00 71.56 139 PHE A CA 1
ATOM 1082 C C . PHE A 1 139 ? 3.225 -8.504 -9.705 1.00 71.56 139 PHE A C 1
ATOM 1084 O O . PHE A 1 139 ? 3.029 -7.437 -10.284 1.00 71.56 139 PHE A O 1
ATOM 1091 N N . SER A 1 140 ? 3.439 -9.649 -10.368 1.00 76.00 140 SER A N 1
ATOM 1092 C CA . SER A 1 140 ? 3.284 -9.817 -11.826 1.00 76.00 140 SER A CA 1
ATOM 1093 C C . SER A 1 140 ? 4.012 -8.763 -12.681 1.00 76.00 140 SER A C 1
ATOM 1095 O O . SER A 1 140 ? 3.471 -8.292 -13.675 1.00 76.00 140 SER A O 1
ATOM 1097 N N . GLY A 1 141 ? 5.223 -8.342 -12.296 1.00 80.25 141 GLY A N 1
ATOM 1098 C CA . GLY A 1 141 ? 5.961 -7.315 -13.044 1.00 80.25 141 GLY A CA 1
ATOM 1099 C C . GLY A 1 141 ? 5.395 -5.894 -12.899 1.00 80.25 141 GLY A C 1
ATOM 1100 O O . GLY A 1 141 ? 5.564 -5.065 -13.790 1.00 80.25 141 GLY A O 1
ATOM 1101 N N . THR A 1 142 ? 4.703 -5.592 -11.795 1.00 85.75 142 THR A N 1
ATOM 1102 C CA . THR A 1 142 ? 4.196 -4.241 -11.510 1.00 85.75 142 THR A CA 1
ATOM 1103 C C . THR A 1 142 ? 5.276 -3.365 -10.873 1.00 85.75 142 THR A C 1
ATOM 1105 O O . THR A 1 142 ? 5.835 -3.714 -9.834 1.00 85.75 142 THR A O 1
ATOM 1108 N N . LEU A 1 143 ? 5.494 -2.177 -11.435 1.00 86.81 143 LEU A N 1
ATOM 1109 C CA . LEU A 1 143 ? 6.247 -1.095 -10.805 1.00 86.81 143 LEU A CA 1
ATOM 1110 C C . LEU A 1 143 ? 5.329 -0.306 -9.870 1.00 86.81 143 LEU A C 1
ATOM 1112 O O . LEU A 1 143 ? 4.308 0.228 -10.308 1.00 86.81 143 LEU A O 1
ATOM 1116 N N . ARG A 1 144 ? 5.689 -0.201 -8.588 1.00 86.06 144 ARG A N 1
ATOM 1117 C CA . ARG A 1 144 ? 4.967 0.635 -7.619 1.00 86.06 144 ARG A CA 1
ATOM 1118 C C . ARG A 1 144 ? 5.639 1.996 -7.472 1.00 86.06 144 ARG A C 1
ATOM 1120 O O . ARG A 1 144 ? 6.819 2.077 -7.134 1.00 86.06 144 ARG A O 1
ATOM 1127 N N . ILE A 1 145 ? 4.844 3.051 -7.620 1.00 83.75 145 ILE A N 1
ATOM 1128 C CA . ILE A 1 145 ? 5.232 4.448 -7.426 1.00 83.75 145 ILE A CA 1
ATOM 1129 C C . ILE A 1 145 ? 4.512 4.955 -6.175 1.00 83.75 145 ILE A C 1
ATOM 1131 O O . ILE A 1 145 ? 3.288 5.055 -6.155 1.00 83.75 145 ILE A O 1
ATOM 1135 N N . ALA A 1 146 ? 5.267 5.230 -5.112 1.00 83.44 146 ALA A N 1
ATOM 1136 C CA . ALA A 1 146 ? 4.731 5.714 -3.840 1.00 83.44 146 ALA A CA 1
ATOM 1137 C C . ALA A 1 146 ? 5.692 6.736 -3.201 1.00 83.44 146 ALA A C 1
ATOM 1139 O O . ALA A 1 146 ? 6.399 6.392 -2.251 1.00 83.44 146 ALA A O 1
ATOM 1140 N N . PRO A 1 147 ? 5.784 7.966 -3.743 1.00 84.88 147 PRO A N 1
ATOM 1141 C CA . PRO A 1 147 ? 6.704 8.990 -3.242 1.00 84.88 147 PRO A CA 1
ATOM 1142 C C . PRO A 1 147 ? 6.356 9.421 -1.806 1.00 84.88 147 PRO A C 1
ATOM 1144 O O . PRO A 1 147 ? 5.230 9.209 -1.364 1.00 84.88 147 PRO A O 1
ATOM 1147 N N . PRO A 1 148 ? 7.260 10.038 -1.032 1.00 84.75 148 PRO A N 1
ATOM 1148 C CA . PRO A 1 148 ? 6.887 10.588 0.273 1.00 84.75 148 PRO A CA 1
ATOM 1149 C C . PRO A 1 148 ? 5.801 11.671 0.128 1.00 84.75 148 PRO A C 1
ATOM 1151 O O . PRO A 1 148 ? 5.759 12.376 -0.876 1.00 84.75 148 PRO A O 1
ATOM 1154 N N . ILE A 1 149 ? 4.935 11.833 1.138 1.00 81.94 149 ILE A N 1
ATOM 1155 C CA . ILE A 1 149 ? 3.883 12.877 1.139 1.00 81.94 149 ILE A CA 1
ATOM 1156 C C . ILE A 1 149 ? 4.452 14.304 1.125 1.00 81.94 149 ILE A C 1
ATOM 1158 O O . ILE A 1 149 ? 3.759 15.258 0.796 1.00 81.94 149 ILE A O 1
ATOM 1162 N N . THR A 1 150 ? 5.737 14.434 1.440 1.00 84.00 150 THR A N 1
ATOM 1163 C CA . THR A 1 150 ? 6.506 15.677 1.451 1.00 84.00 150 THR A CA 1
ATOM 1164 C C . THR A 1 150 ? 7.262 15.941 0.143 1.00 84.00 150 THR A C 1
ATOM 1166 O O . THR A 1 150 ? 8.084 16.854 0.102 1.00 84.00 150 THR A O 1
ATOM 1169 N N . ILE A 1 151 ? 7.045 15.147 -0.916 1.00 84.12 151 ILE A N 1
ATOM 1170 C CA . ILE A 1 151 ? 7.738 15.333 -2.199 1.00 84.12 151 ILE A CA 1
ATOM 1171 C C . ILE A 1 151 ? 7.406 16.701 -2.821 1.00 84.12 151 ILE A C 1
ATOM 1173 O O . ILE A 1 151 ? 6.250 17.123 -2.852 1.00 84.12 151 ILE A O 1
ATOM 1177 N N . THR A 1 152 ? 8.426 17.394 -3.326 1.00 76.12 152 THR A N 1
ATOM 1178 C CA . THR A 1 152 ? 8.281 18.660 -4.059 1.00 76.12 152 THR A CA 1
ATOM 1179 C C . THR A 1 152 ? 8.012 18.402 -5.545 1.00 76.12 152 THR A C 1
ATOM 1181 O O . THR A 1 152 ? 8.432 17.371 -6.071 1.00 76.12 152 THR A O 1
ATOM 1184 N N . ARG A 1 153 ? 7.322 19.331 -6.219 1.00 64.38 153 ARG A N 1
ATOM 1185 C CA . ARG A 1 153 ? 7.156 19.316 -7.684 1.00 64.38 153 ARG A CA 1
ATOM 1186 C C . ARG A 1 153 ? 8.433 19.728 -8.407 1.00 64.38 153 ARG A C 1
ATOM 1188 O O . ARG A 1 153 ? 9.158 20.581 -7.848 1.00 64.38 153 ARG A O 1
#

Secondary structure (DSSP, 8-state):
-PPPPTTHHHHHHHHHHTTTPPP----TTTTTTTTSSSSGGGGSHHHHHHHHHTT-----GGGGSHHHHHHHHHHHHHHHHTTHHHHHHTSTT---S-EEEE-BS-TTT--B-HHHHHHHHHHHHHTT---B-TTSGGGTTEEEE---TT---

pLDDT: mean 77.89, std 11.52, range [38.22, 94.5]

Nearest PDB structures (foldseek):
  4zwm-assembly1_A  TM=6.219E-01  e=1.967E-03  Toxoplasma gondii ME49
  4ppm-assembly1_B  TM=5.787E-01  e=4.049E-03  Serratia sp. FS14
  3zxq-assembly1_B  TM=2.439E-01  e=2.873E+00  Mycobacterium tuberculosis H37Rv

Solvent-accessible surface area (backbone atoms only — not comparable to full-atom values): 8937 Å² total; per-residue (Å²): 118,84,78,80,59,90,63,47,67,62,53,50,48,57,59,27,55,79,67,77,45,84,84,82,74,80,34,84,82,42,25,81,25,34,47,46,35,62,38,53,68,45,77,42,66,70,53,32,51,53,24,65,77,62,78,48,80,89,72,41,85,57,56,83,41,72,65,57,32,53,52,50,50,52,54,50,51,50,38,60,75,71,39,44,36,58,60,57,51,73,48,86,83,69,67,44,53,62,48,70,50,64,32,52,72,35,89,85,82,55,44,58,22,38,70,59,24,35,54,52,32,53,52,33,42,79,72,74,39,87,48,48,55,17,77,45,75,97,42,48,5,18,37,39,48,63,66,64,92,82,65,79,134

Foldseek 3Di:
DDDDPPCPVVVVVVVQVVVVHDDADAQPPPACLQQLDNGPVCVNVVVVVVCVVVVHDRYHPPVVDVVVVVVVVVSNVCCVVVVLSVVQNVDPPVRGLKDKDFDAPDDPVRQAPLVVLVVVQVVCVVVVHHFDDSNDVVNRSITMGRDPSPDDD